Protein AF-A0A8H7EV08-F1 (afdb_monomer)

Structure (mmCIF, N/CA/C/O backbone):
data_AF-A0A8H7EV08-F1
#
_entry.id   AF-A0A8H7EV08-F1
#
loop_
_atom_site.group_PDB
_atom_site.id
_atom_site.type_symbol
_atom_site.label_atom_id
_atom_site.label_alt_id
_atom_site.label_comp_id
_atom_site.label_asym_id
_atom_site.label_entity_id
_atom_site.label_seq_id
_atom_site.pdbx_PDB_ins_code
_atom_site.Cartn_x
_atom_site.Cartn_y
_atom_site.Cartn_z
_atom_site.occupancy
_atom_site.B_iso_or_equiv
_atom_site.auth_seq_id
_atom_site.auth_comp_id
_atom_site.auth_asym_id
_atom_site.auth_atom_id
_atom_site.pdbx_PDB_model_num
ATOM 1 N N . MET A 1 1 ? 2.914 -19.529 -6.434 1.00 30.62 1 MET A N 1
ATOM 2 C CA . MET A 1 1 ? 3.495 -18.719 -5.344 1.00 30.62 1 MET A CA 1
ATOM 3 C C . MET A 1 1 ? 4.813 -18.185 -5.871 1.00 30.62 1 MET A C 1
ATOM 5 O O . MET A 1 1 ? 5.721 -18.977 -6.073 1.00 30.62 1 MET A O 1
ATOM 9 N N . THR A 1 2 ? 4.881 -16.907 -6.235 1.00 41.25 2 THR A N 1
ATOM 10 C CA . THR A 1 2 ? 6.050 -16.341 -6.927 1.00 41.25 2 THR A CA 1
ATOM 11 C C . THR A 1 2 ? 6.668 -15.290 -6.019 1.00 41.25 2 THR A C 1
ATOM 13 O O . THR A 1 2 ? 6.000 -14.331 -5.649 1.00 41.25 2 THR A O 1
ATOM 16 N N . ILE A 1 3 ? 7.910 -15.525 -5.599 1.00 38.28 3 ILE A N 1
ATOM 17 C CA . ILE A 1 3 ? 8.653 -14.678 -4.663 1.00 38.28 3 ILE A CA 1
ATOM 18 C C . ILE A 1 3 ? 9.118 -13.410 -5.407 1.00 38.28 3 ILE A C 1
ATOM 20 O O . ILE A 1 3 ? 9.797 -13.496 -6.426 1.00 38.28 3 ILE A O 1
ATOM 24 N N . TRP A 1 4 ? 8.711 -12.235 -4.909 1.00 51.22 4 TRP A N 1
ATOM 25 C CA . TRP A 1 4 ? 8.774 -10.920 -5.577 1.00 51.22 4 TRP A CA 1
ATOM 26 C C . TRP A 1 4 ? 10.093 -10.132 -5.412 1.00 51.22 4 TRP A C 1
ATOM 28 O O . TRP A 1 4 ? 10.120 -8.931 -5.665 1.00 51.22 4 TRP A O 1
ATOM 38 N N . THR A 1 5 ? 11.183 -10.743 -4.948 1.00 54.38 5 THR A N 1
ATOM 39 C CA . THR A 1 5 ? 12.305 -9.982 -4.358 1.00 54.38 5 THR A CA 1
ATOM 40 C C . THR A 1 5 ? 13.491 -9.671 -5.273 1.00 54.38 5 THR A C 1
ATOM 42 O O . THR A 1 5 ? 14.264 -8.782 -4.931 1.00 54.38 5 THR A O 1
ATOM 45 N N . LEU A 1 6 ? 13.677 -10.349 -6.411 1.00 47.75 6 LEU A N 1
ATOM 46 C CA . LEU A 1 6 ? 14.998 -10.341 -7.063 1.00 47.75 6 LEU A CA 1
ATOM 47 C C . LEU A 1 6 ? 15.318 -9.079 -7.893 1.00 47.75 6 LEU A C 1
ATOM 49 O O . LEU A 1 6 ? 16.471 -8.673 -7.940 1.00 47.75 6 LEU A O 1
ATOM 53 N N . ALA A 1 7 ? 14.338 -8.430 -8.529 1.00 47.53 7 ALA A N 1
ATOM 54 C CA . ALA A 1 7 ? 14.636 -7.349 -9.484 1.00 47.53 7 ALA A CA 1
ATOM 55 C C . ALA A 1 7 ? 14.868 -5.970 -8.833 1.00 47.53 7 ALA A C 1
ATOM 57 O O . ALA A 1 7 ? 15.474 -5.093 -9.439 1.00 47.53 7 ALA A O 1
ATOM 58 N N . SER A 1 8 ? 14.400 -5.764 -7.599 1.00 47.25 8 SER A N 1
ATOM 59 C CA . SER A 1 8 ? 14.389 -4.442 -6.951 1.00 47.25 8 SER A CA 1
ATOM 60 C C . SER A 1 8 ? 15.646 -4.136 -6.125 1.00 47.25 8 SER A C 1
ATOM 62 O O . SER A 1 8 ? 15.708 -3.079 -5.496 1.00 47.25 8 SER A O 1
ATOM 64 N N . PHE A 1 9 ? 16.609 -5.063 -6.054 1.00 49.44 9 PHE A N 1
ATOM 65 C CA . PHE A 1 9 ? 17.746 -4.960 -5.132 1.00 49.44 9 PHE A CA 1
ATOM 66 C C . PHE A 1 9 ? 18.983 -4.270 -5.741 1.00 49.44 9 PHE A C 1
ATOM 68 O O . PHE A 1 9 ? 19.754 -3.677 -4.995 1.00 49.44 9 PHE A O 1
ATOM 75 N N . ASP A 1 10 ? 19.135 -4.261 -7.072 1.00 43.50 10 ASP A N 1
ATOM 76 C CA . ASP A 1 10 ? 20.439 -4.019 -7.724 1.00 43.50 10 ASP A CA 1
ATOM 77 C C . ASP A 1 10 ? 20.602 -2.685 -8.486 1.00 43.50 10 ASP A C 1
ATOM 79 O O . ASP A 1 10 ? 21.511 -2.545 -9.301 1.00 43.50 10 ASP A O 1
ATOM 83 N N . ALA A 1 11 ? 19.776 -1.661 -8.236 1.00 47.22 11 ALA A N 1
ATOM 84 C CA . ALA A 1 11 ? 20.002 -0.331 -8.825 1.00 47.22 11 ALA A CA 1
ATOM 85 C C . ALA A 1 11 ? 20.906 0.537 -7.913 1.00 47.22 11 ALA A C 1
ATOM 87 O O . ALA A 1 11 ? 20.440 0.963 -6.853 1.00 47.22 11 ALA A O 1
ATOM 88 N N . PRO A 1 12 ? 22.157 0.879 -8.301 1.00 46.75 12 PRO A N 1
ATOM 89 C CA . PRO A 1 12 ? 23.097 1.632 -7.453 1.00 46.75 12 PRO A CA 1
ATOM 90 C C . PRO A 1 12 ? 22.770 3.131 -7.331 1.00 46.75 12 PRO A C 1
ATOM 92 O O . PRO A 1 12 ? 23.464 3.869 -6.636 1.00 46.75 12 PRO A O 1
ATOM 95 N N . ASN A 1 13 ? 21.721 3.607 -8.008 1.00 46.06 13 ASN A N 1
ATOM 96 C CA . ASN A 1 13 ? 21.495 5.029 -8.245 1.00 46.06 13 ASN A CA 1
ATOM 97 C C . ASN A 1 13 ? 20.251 5.518 -7.493 1.00 46.06 13 ASN A C 1
ATOM 99 O O . ASN A 1 13 ? 19.182 5.595 -8.084 1.00 46.06 13 ASN A O 1
ATOM 103 N N . GLY A 1 14 ? 20.417 5.815 -6.199 1.00 48.69 14 GLY A N 1
ATOM 104 C CA . GLY A 1 14 ? 19.823 6.903 -5.388 1.00 48.69 14 GLY A CA 1
ATOM 105 C C . GLY A 1 14 ? 18.352 7.356 -5.482 1.00 48.69 14 GLY A C 1
ATOM 106 O O . GLY A 1 14 ? 17.952 8.154 -4.643 1.00 48.69 14 GLY A O 1
ATOM 107 N N . ILE A 1 15 ? 17.532 6.897 -6.424 1.00 51.25 15 ILE A N 1
ATOM 108 C CA . ILE A 1 15 ? 16.111 7.238 -6.536 1.00 51.25 15 ILE A CA 1
ATOM 109 C C . ILE A 1 15 ? 15.334 5.966 -6.234 1.00 51.25 15 ILE A C 1
ATOM 111 O O . ILE A 1 15 ? 15.452 4.967 -6.946 1.00 51.25 15 ILE A O 1
ATOM 115 N N . GLU A 1 16 ? 14.559 5.975 -5.151 1.00 58.47 16 GLU A N 1
ATOM 116 C CA . GLU A 1 16 ? 13.685 4.848 -4.854 1.00 58.47 16 GLU A CA 1
ATOM 117 C C . GLU A 1 16 ? 12.653 4.701 -5.968 1.00 58.47 16 GLU A C 1
ATOM 119 O O . GLU A 1 16 ? 11.826 5.578 -6.209 1.00 58.47 16 GLU A O 1
ATOM 124 N N . SER A 1 17 ? 12.730 3.584 -6.688 1.00 69.94 17 SER A N 1
ATOM 125 C CA . SER A 1 17 ? 11.776 3.288 -7.745 1.00 69.94 17 SER A CA 1
ATOM 126 C C . SER A 1 17 ? 10.381 3.070 -7.144 1.00 69.94 17 SER A C 1
ATOM 128 O O . SER A 1 17 ? 10.240 2.647 -5.989 1.00 69.94 17 SER A O 1
ATOM 130 N N . GLN A 1 18 ? 9.331 3.337 -7.928 1.00 73.69 18 GLN A N 1
ATOM 131 C CA . GLN A 1 18 ? 7.937 3.113 -7.513 1.00 73.69 18 GLN A CA 1
ATOM 132 C C . GLN A 1 18 ? 7.736 1.681 -6.995 1.00 73.69 18 GLN A C 1
ATOM 134 O O . GLN A 1 18 ? 7.019 1.447 -6.025 1.00 73.69 18 GLN A O 1
ATOM 139 N N . GLU A 1 19 ? 8.435 0.720 -7.592 1.00 73.38 19 GLU A N 1
ATOM 140 C CA . GLU A 1 19 ? 8.393 -0.687 -7.221 1.00 73.38 19 GLU A CA 1
ATOM 141 C C . GLU A 1 19 ? 8.962 -0.942 -5.824 1.00 73.38 19 GLU A C 1
ATOM 143 O O . GLU A 1 19 ? 8.389 -1.718 -5.054 1.00 73.38 19 GLU A O 1
ATOM 148 N N . LYS A 1 20 ? 10.055 -0.261 -5.460 1.00 75.56 20 LYS A N 1
ATOM 149 C CA . LYS A 1 20 ? 10.675 -0.377 -4.136 1.00 75.56 20 LYS A CA 1
ATOM 150 C C . LYS A 1 20 ? 9.761 0.177 -3.043 1.00 75.56 20 LYS A C 1
ATOM 152 O O . LYS A 1 20 ? 9.583 -0.472 -2.011 1.00 75.56 20 LYS A O 1
ATOM 157 N N . MET A 1 21 ? 9.128 1.323 -3.283 1.00 78.06 21 MET A N 1
ATOM 158 C CA . MET A 1 21 ? 8.171 1.914 -2.340 1.00 78.06 21 MET A CA 1
ATOM 159 C C . MET A 1 21 ? 6.910 1.071 -2.183 1.00 78.06 21 MET A C 1
ATOM 161 O O . MET A 1 21 ? 6.479 0.793 -1.063 1.00 78.06 21 MET A O 1
ATOM 165 N N . ALA A 1 22 ? 6.344 0.592 -3.289 1.00 79.06 22 ALA A N 1
ATOM 166 C CA . ALA A 1 22 ? 5.183 -0.282 -3.230 1.00 79.06 22 ALA A CA 1
ATOM 167 C C . ALA A 1 22 ? 5.511 -1.588 -2.490 1.00 79.06 22 ALA A C 1
ATOM 169 O O . ALA A 1 22 ? 4.736 -2.035 -1.646 1.00 79.06 22 ALA A O 1
ATOM 170 N N . SER A 1 23 ? 6.696 -2.163 -2.732 1.00 81.56 23 SER A N 1
ATOM 171 C CA . SER A 1 23 ? 7.190 -3.323 -1.987 1.00 81.56 23 SER A CA 1
ATOM 172 C C . SER A 1 23 ? 7.287 -3.039 -0.486 1.00 81.56 23 SER A C 1
ATOM 174 O O . SER A 1 23 ? 6.879 -3.881 0.313 1.00 81.56 23 SER A O 1
ATOM 176 N N . ARG A 1 24 ? 7.770 -1.861 -0.069 1.00 83.06 24 ARG A N 1
ATOM 177 C CA . ARG A 1 24 ? 7.796 -1.470 1.354 1.00 83.06 24 ARG A CA 1
ATOM 178 C C . ARG A 1 24 ? 6.403 -1.375 1.960 1.00 83.06 24 ARG A C 1
ATOM 180 O O . ARG A 1 24 ? 6.205 -1.836 3.085 1.00 83.06 24 ARG A O 1
ATOM 187 N N . LEU A 1 25 ? 5.436 -0.828 1.228 1.00 84.81 25 LEU A N 1
ATOM 188 C CA . LEU A 1 25 ? 4.046 -0.776 1.676 1.00 84.81 25 LEU A CA 1
ATOM 189 C C . LEU A 1 25 ? 3.482 -2.191 1.873 1.00 84.81 25 LEU A C 1
ATOM 191 O O . LEU A 1 25 ? 2.946 -2.491 2.940 1.00 84.81 25 LEU A O 1
ATOM 195 N N . PHE A 1 26 ? 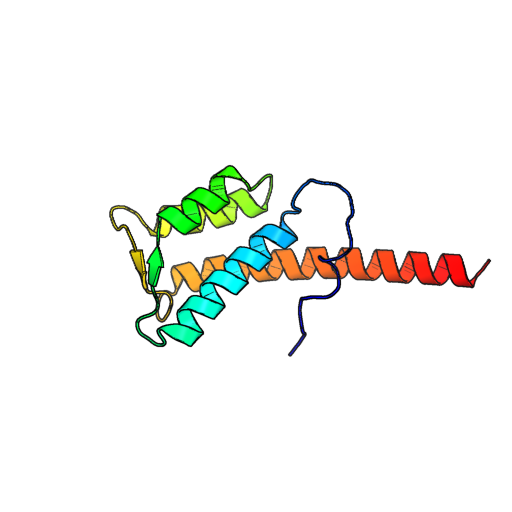3.688 -3.094 0.910 1.00 87.94 26 PHE A N 1
ATOM 196 C CA . PHE A 1 26 ? 3.281 -4.496 1.048 1.00 87.94 26 PHE A CA 1
ATOM 197 C C . PHE A 1 26 ? 3.967 -5.195 2.225 1.00 87.94 26 PHE A C 1
ATOM 199 O O . PHE A 1 26 ? 3.300 -5.882 2.995 1.00 87.94 26 PHE A O 1
ATOM 206 N N . GLN A 1 27 ? 5.273 -4.994 2.414 1.00 86.69 27 GLN A N 1
ATOM 207 C CA . GLN A 1 27 ? 6.013 -5.551 3.551 1.00 86.69 27 GLN A CA 1
ATOM 208 C C . GLN A 1 27 ? 5.505 -5.009 4.891 1.00 86.69 27 GLN A C 1
ATOM 210 O O . GLN A 1 27 ? 5.390 -5.766 5.852 1.00 86.69 27 GLN A O 1
ATOM 215 N N . THR A 1 28 ? 5.173 -3.719 4.956 1.00 87.62 28 THR A N 1
ATOM 216 C CA . THR A 1 28 ? 4.622 -3.082 6.160 1.00 87.62 28 THR A CA 1
ATOM 217 C C . THR A 1 28 ? 3.272 -3.690 6.518 1.00 87.62 28 THR A C 1
ATOM 219 O O . THR A 1 28 ? 3.065 -4.102 7.658 1.00 87.62 28 THR A O 1
ATOM 222 N N . ILE A 1 29 ? 2.381 -3.823 5.535 1.00 87.56 29 ILE A N 1
ATOM 223 C CA . ILE A 1 29 ? 1.065 -4.446 5.709 1.00 87.56 29 ILE A CA 1
ATOM 224 C C . ILE A 1 29 ? 1.211 -5.914 6.120 1.00 87.56 29 ILE A C 1
ATOM 226 O O . ILE A 1 29 ? 0.603 -6.335 7.102 1.00 87.56 29 ILE A O 1
ATOM 230 N N . ALA A 1 30 ? 2.056 -6.681 5.428 1.00 87.81 30 ALA A N 1
ATOM 231 C CA . ALA A 1 30 ? 2.299 -8.085 5.746 1.00 87.81 30 ALA A CA 1
ATOM 232 C C . ALA A 1 30 ? 2.838 -8.255 7.171 1.00 87.81 30 ALA A C 1
ATOM 234 O O . ALA A 1 30 ? 2.352 -9.103 7.915 1.00 87.81 30 ALA A O 1
ATOM 235 N N . ARG A 1 31 ? 3.791 -7.412 7.587 1.00 89.75 31 ARG A N 1
ATOM 236 C CA . ARG A 1 31 ? 4.330 -7.422 8.951 1.00 89.75 31 ARG A CA 1
ATOM 237 C C . ARG A 1 31 ? 3.241 -7.135 9.985 1.00 89.75 31 ARG A C 1
ATOM 239 O O . ARG A 1 31 ? 3.160 -7.852 10.975 1.00 89.75 31 ARG A O 1
ATOM 246 N N . LEU A 1 32 ? 2.393 -6.132 9.752 1.00 89.56 32 LEU A N 1
ATOM 247 C CA . LEU A 1 32 ? 1.282 -5.807 10.654 1.00 89.56 32 LEU A CA 1
ATOM 248 C C . LEU A 1 32 ? 0.298 -6.975 10.781 1.00 89.56 32 LEU A C 1
ATOM 250 O O . LEU A 1 32 ? -0.109 -7.303 11.892 1.00 89.56 32 LEU A O 1
ATOM 254 N N . VAL A 1 33 ? -0.041 -7.631 9.669 1.00 90.75 33 VAL A N 1
ATOM 255 C CA . VAL A 1 33 ? -0.925 -8.807 9.657 1.00 90.75 33 VAL A CA 1
ATOM 256 C C . VAL A 1 33 ? -0.298 -9.996 10.384 1.00 90.75 33 VAL A C 1
ATOM 258 O O . VAL A 1 33 ? -0.982 -10.653 11.159 1.00 90.75 33 VAL A O 1
ATOM 261 N N . ILE A 1 34 ? 0.997 -10.256 10.191 1.00 90.12 34 ILE A N 1
ATOM 262 C CA . ILE A 1 34 ? 1.703 -11.351 10.875 1.00 90.12 34 ILE A CA 1
ATOM 263 C C . ILE A 1 34 ? 1.752 -11.116 12.390 1.00 90.12 34 ILE A C 1
ATOM 265 O O . ILE A 1 34 ? 1.535 -12.050 13.155 1.00 90.12 34 ILE A O 1
ATOM 269 N N . ILE A 1 35 ? 2.029 -9.884 12.829 1.00 91.12 35 ILE A N 1
ATOM 270 C CA . ILE A 1 35 ? 2.188 -9.563 14.256 1.00 91.12 35 ILE A CA 1
ATOM 271 C C . ILE A 1 35 ? 0.834 -9.477 14.973 1.00 91.12 35 ILE A C 1
ATOM 273 O O . ILE A 1 35 ? 0.706 -9.947 16.100 1.00 91.12 35 ILE A O 1
ATOM 277 N N . HIS A 1 36 ? -0.173 -8.864 14.346 1.00 89.94 36 HIS A N 1
ATOM 278 C CA . HIS A 1 36 ? -1.428 -8.502 15.016 1.00 89.94 36 HIS A CA 1
ATOM 279 C C . HIS A 1 36 ? -2.649 -9.306 14.542 1.00 89.94 36 HIS A C 1
ATOM 281 O O . HIS A 1 36 ? -3.739 -9.148 15.098 1.00 89.94 36 HIS A O 1
ATOM 287 N N . GLY A 1 37 ? -2.499 -10.167 13.532 1.00 90.19 37 GLY A N 1
ATOM 288 C CA . GLY A 1 37 ? -3.564 -11.029 13.021 1.00 90.19 37 GLY A CA 1
ATOM 289 C C . GLY A 1 37 ? -4.805 -10.247 12.581 1.00 90.19 37 GLY A C 1
ATOM 290 O O . GLY A 1 37 ? -4.716 -9.257 11.853 1.00 90.19 37 GLY A O 1
ATOM 291 N N . SER A 1 38 ? -5.978 -10.671 13.061 1.00 90.12 38 SER A N 1
ATOM 292 C CA . SER A 1 38 ? -7.274 -10.017 12.810 1.00 90.12 38 SER A CA 1
ATOM 293 C C . SER A 1 38 ? -7.358 -8.578 13.319 1.00 90.12 38 SER A C 1
ATOM 295 O O . SER A 1 38 ? -8.175 -7.810 12.822 1.00 90.12 38 SER A O 1
ATOM 297 N N . ASN A 1 39 ? -6.501 -8.198 14.270 1.00 90.75 39 ASN A N 1
ATOM 298 C CA . ASN A 1 39 ? -6.467 -6.859 14.854 1.00 90.75 39 ASN A CA 1
ATOM 299 C C . ASN A 1 39 ? -5.468 -5.932 14.151 1.00 90.75 39 ASN A C 1
ATOM 301 O O . ASN A 1 39 ? -5.222 -4.827 14.628 1.00 90.75 39 ASN A O 1
ATOM 305 N N . ALA A 1 40 ? -4.864 -6.364 13.041 1.00 92.00 40 ALA A N 1
ATOM 306 C CA . ALA A 1 40 ? -3.908 -5.553 12.307 1.00 92.00 40 ALA A CA 1
ATOM 307 C C . ALA A 1 40 ? -4.562 -4.279 11.758 1.00 92.00 40 ALA A C 1
ATOM 309 O O . ALA A 1 40 ? -5.559 -4.331 11.030 1.00 92.00 40 ALA A O 1
ATOM 310 N N . ARG A 1 41 ? -3.966 -3.130 12.092 1.00 93.44 41 ARG A N 1
ATOM 311 C CA . ARG A 1 41 ? -4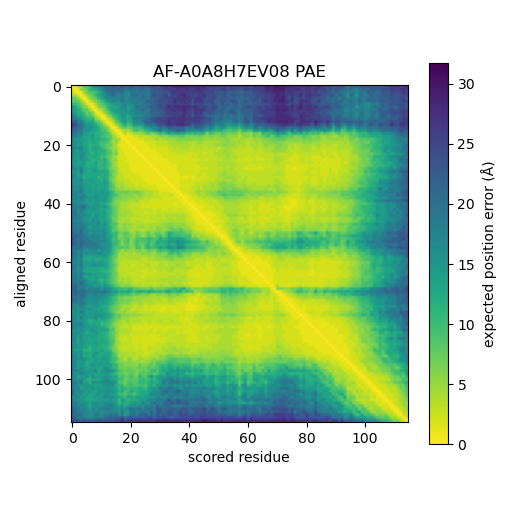.411 -1.810 11.641 1.00 93.44 41 ARG A CA 1
ATOM 312 C C . ARG A 1 41 ? -3.296 -1.095 10.895 1.00 93.44 41 ARG A C 1
ATOM 314 O O . ARG A 1 41 ? -2.138 -1.146 11.302 1.00 93.44 41 ARG A O 1
ATOM 321 N N . LEU A 1 42 ? -3.657 -0.425 9.811 1.00 92.38 42 LEU A N 1
ATOM 322 C CA . LEU A 1 42 ? -2.792 0.491 9.084 1.00 92.38 42 LEU A CA 1
ATOM 323 C C . LEU A 1 42 ? -3.012 1.898 9.634 1.00 92.38 42 LEU A C 1
ATOM 325 O O . LEU A 1 42 ? -4.153 2.317 9.807 1.00 92.38 42 LEU A O 1
ATOM 329 N N . GLU A 1 43 ? -1.933 2.619 9.908 1.00 92.62 43 GLU A N 1
ATOM 330 C CA . GLU A 1 43 ? -1.979 3.985 10.435 1.00 92.62 43 GLU A CA 1
ATOM 331 C C . GLU A 1 43 ? -1.845 5.007 9.309 1.00 92.62 43 GLU A C 1
ATOM 333 O O . GLU A 1 43 ? -1.033 4.830 8.397 1.00 92.62 43 GLU A O 1
ATOM 338 N N . LYS A 1 44 ? -2.599 6.108 9.412 1.00 88.94 44 LYS A N 1
ATOM 339 C CA . LYS A 1 44 ? -2.610 7.183 8.412 1.00 88.94 44 LYS A CA 1
ATOM 340 C C . LYS A 1 44 ? -1.222 7.795 8.224 1.00 88.94 44 LYS A C 1
ATOM 342 O O . LYS A 1 44 ? -0.800 7.996 7.091 1.00 88.94 44 LYS A O 1
ATOM 347 N N . ALA A 1 45 ? -0.490 8.007 9.321 1.00 87.44 45 ALA A N 1
ATOM 348 C CA . ALA A 1 45 ? 0.864 8.563 9.305 1.00 87.44 45 ALA A CA 1
ATOM 349 C C . ALA A 1 45 ? 1.815 7.753 8.406 1.00 87.44 45 ALA A C 1
ATOM 351 O O . ALA A 1 45 ? 2.443 8.314 7.517 1.00 87.44 45 ALA A O 1
ATOM 352 N N . LYS A 1 46 ? 1.806 6.417 8.522 1.00 83.81 46 LYS A N 1
ATOM 353 C CA . LYS A 1 46 ? 2.653 5.536 7.696 1.00 83.81 46 LYS A CA 1
ATOM 354 C C . LYS A 1 46 ? 2.333 5.616 6.203 1.00 83.81 46 LYS A C 1
ATOM 356 O O . LYS A 1 46 ? 3.195 5.349 5.373 1.00 83.81 46 LYS A O 1
ATOM 361 N N . VAL A 1 47 ? 1.090 5.943 5.850 1.00 84.50 47 VAL A N 1
ATOM 362 C CA . VAL A 1 47 ? 0.668 6.140 4.454 1.00 84.50 47 VAL A CA 1
ATOM 363 C C . VAL A 1 47 ? 1.029 7.541 3.960 1.00 84.50 47 VAL A C 1
ATOM 365 O O . VAL A 1 47 ? 1.368 7.697 2.791 1.00 84.50 47 VAL A O 1
ATOM 368 N N . ILE A 1 48 ? 0.989 8.546 4.838 1.00 82.56 48 ILE A N 1
ATOM 369 C CA . ILE A 1 48 ? 1.425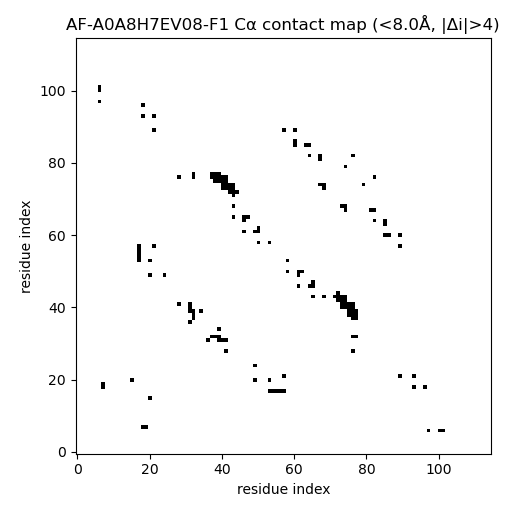 9.915 4.540 1.00 82.56 48 ILE A CA 1
ATOM 370 C C . ILE A 1 48 ? 2.926 9.955 4.256 1.00 82.56 48 ILE A C 1
ATOM 372 O O . ILE A 1 48 ? 3.323 10.559 3.264 1.00 82.56 48 ILE A O 1
ATOM 376 N N . ASP A 1 49 ? 3.743 9.263 5.047 1.00 81.62 49 ASP A N 1
ATOM 377 C CA . ASP A 1 49 ? 5.189 9.189 4.806 1.00 81.62 49 ASP A CA 1
ATOM 378 C C . ASP A 1 49 ? 5.475 8.635 3.398 1.00 81.62 49 ASP A C 1
ATOM 380 O O . ASP A 1 49 ? 6.245 9.203 2.630 1.00 81.62 49 ASP A O 1
ATOM 384 N N . LEU A 1 50 ? 4.731 7.601 2.989 1.00 74.88 50 LEU A N 1
ATOM 385 C CA . LEU A 1 50 ? 4.811 7.039 1.638 1.00 74.88 50 LEU A CA 1
ATOM 386 C C . LEU A 1 50 ? 4.288 7.978 0.537 1.00 74.88 50 LEU A C 1
ATOM 388 O O . LEU A 1 50 ? 4.655 7.796 -0.620 1.00 74.88 50 LEU A O 1
ATOM 392 N N . LEU A 1 51 ? 3.423 8.952 0.844 1.00 72.75 51 LEU A N 1
ATOM 393 C CA . LEU A 1 51 ? 2.960 9.943 -0.137 1.00 72.75 51 LEU A CA 1
ATOM 394 C C . LEU A 1 51 ? 4.044 10.960 -0.485 1.00 72.75 51 LEU A C 1
ATOM 396 O O . LEU A 1 51 ? 4.118 11.364 -1.645 1.00 72.75 51 LEU A O 1
ATOM 400 N N . TYR A 1 52 ? 4.846 11.381 0.495 1.00 70.44 52 TYR A N 1
ATOM 401 C CA . TYR A 1 52 ? 5.910 12.362 0.277 1.00 70.44 52 TYR A CA 1
ATOM 402 C C . TYR A 1 52 ? 7.002 11.827 -0.646 1.00 70.44 52 TYR A C 1
ATOM 404 O O . TYR A 1 52 ? 7.512 12.567 -1.487 1.00 70.44 52 TYR A O 1
ATOM 412 N N . ASP A 1 53 ? 7.284 10.532 -0.548 1.00 69.50 53 ASP A N 1
ATOM 413 C CA . ASP A 1 53 ? 8.388 9.909 -1.271 1.00 69.50 53 ASP A CA 1
ATOM 414 C C . ASP A 1 53 ? 7.990 9.352 -2.646 1.00 69.50 53 ASP A C 1
ATOM 416 O O . ASP A 1 53 ? 8.860 8.955 -3.417 1.00 69.50 53 ASP A O 1
ATOM 420 N N . CYS A 1 54 ? 6.693 9.320 -2.987 1.00 67.62 54 CYS A N 1
ATOM 421 C CA . CYS A 1 54 ? 6.181 8.551 -4.122 1.00 67.62 54 CYS A CA 1
ATOM 422 C C . CYS A 1 54 ? 5.936 9.377 -5.404 1.00 67.62 54 CYS A C 1
ATOM 424 O O . CYS A 1 54 ? 4.849 9.937 -5.584 1.00 67.62 54 CYS A O 1
ATOM 426 N N . PRO A 1 55 ? 6.861 9.371 -6.386 1.00 68.56 55 PRO A N 1
ATOM 427 C CA . PRO A 1 55 ? 6.615 9.937 -7.706 1.00 68.56 55 PRO A CA 1
ATOM 428 C C . PRO A 1 55 ? 5.706 9.057 -8.580 1.00 68.56 55 PRO A C 1
ATOM 430 O O . PRO A 1 55 ? 5.713 7.830 -8.501 1.00 68.56 55 PRO A O 1
ATOM 433 N N . GLY A 1 56 ? 4.984 9.697 -9.506 1.00 73.19 56 GLY A N 1
ATOM 434 C CA . GLY A 1 56 ? 4.365 9.070 -10.681 1.00 73.19 56 GLY A CA 1
ATOM 435 C C . GLY A 1 56 ? 3.123 8.204 -10.429 1.00 73.19 56 GLY A C 1
ATOM 436 O O . GLY A 1 56 ? 2.246 8.567 -9.649 1.00 73.19 56 GLY A O 1
ATOM 437 N N . SER A 1 57 ? 2.989 7.096 -11.169 1.00 72.62 57 SER A N 1
ATOM 438 C CA . SER A 1 57 ? 1.727 6.341 -11.308 1.00 72.62 57 SER A CA 1
ATOM 439 C C . SER A 1 57 ? 1.258 5.656 -10.015 1.00 72.62 57 SER A C 1
ATOM 441 O O . SER A 1 57 ? 0.056 5.499 -9.771 1.00 72.62 57 SER A O 1
ATOM 443 N N . LEU A 1 58 ? 2.206 5.321 -9.136 1.00 77.75 58 LEU A N 1
ATOM 444 C CA . LEU A 1 58 ? 1.930 4.741 -7.827 1.00 77.75 58 LEU A CA 1
ATOM 445 C C . LEU A 1 58 ? 1.266 5.757 -6.880 1.00 77.75 58 LEU A C 1
ATOM 447 O O . LEU A 1 58 ? 0.417 5.378 -6.071 1.00 77.75 58 LEU A O 1
ATOM 451 N N . MET A 1 59 ? 1.544 7.056 -7.051 1.00 82.94 59 MET A N 1
ATOM 452 C CA . MET A 1 59 ? 0.995 8.126 -6.210 1.00 82.94 59 MET A CA 1
ATOM 453 C C . MET A 1 59 ? -0.537 8.122 -6.208 1.00 82.94 59 MET A C 1
ATOM 455 O O . MET A 1 59 ? -1.157 8.409 -5.187 1.00 82.94 59 MET A O 1
ATOM 459 N N . GLN A 1 60 ? -1.177 7.776 -7.328 1.00 86.19 60 GLN A N 1
ATOM 460 C CA . GLN A 1 60 ? -2.638 7.708 -7.398 1.00 86.19 60 GLN A CA 1
ATOM 461 C C . GLN A 1 60 ? -3.209 6.617 -6.480 1.00 86.19 60 GLN A C 1
ATOM 463 O O . GLN A 1 60 ? -4.236 6.840 -5.842 1.00 86.19 60 GLN A O 1
ATOM 468 N N . HIS A 1 61 ? -2.532 5.473 -6.371 1.00 87.00 61 HIS A N 1
ATOM 469 C CA . HIS A 1 61 ? -2.953 4.367 -5.510 1.00 87.00 61 HIS A CA 1
ATOM 470 C C . HIS A 1 61 ? -2.711 4.703 -4.040 1.00 87.00 61 HIS A C 1
ATOM 472 O O . HIS A 1 61 ? -3.600 4.512 -3.216 1.00 87.00 61 HIS A O 1
ATOM 478 N N . VAL A 1 62 ? -1.566 5.308 -3.711 1.00 85.81 62 VAL A N 1
ATOM 479 C CA . VAL A 1 62 ? -1.298 5.773 -2.340 1.00 85.81 62 VAL A CA 1
ATOM 480 C C . VAL A 1 62 ? -2.295 6.867 -1.929 1.00 85.81 62 VAL A C 1
ATOM 482 O O . VAL A 1 62 ? -2.825 6.827 -0.823 1.00 85.81 62 VAL A O 1
ATOM 485 N N . LYS A 1 63 ? -2.660 7.787 -2.835 1.00 87.75 63 LYS A N 1
ATOM 486 C CA . LYS A 1 63 ? -3.725 8.781 -2.599 1.00 87.75 63 LYS A CA 1
ATOM 487 C C . LYS A 1 63 ? -5.087 8.133 -2.371 1.00 87.75 63 LYS A C 1
ATOM 489 O O . LYS A 1 63 ? -5.849 8.628 -1.548 1.00 87.75 63 LYS A O 1
ATOM 494 N N . GLN A 1 64 ? -5.409 7.054 -3.085 1.00 89.81 64 GLN A N 1
ATOM 495 C CA . GLN A 1 64 ? -6.635 6.292 -2.837 1.00 89.81 64 GLN A CA 1
ATOM 496 C C . GLN A 1 64 ? -6.614 5.671 -1.442 1.00 89.81 64 GLN A C 1
ATOM 498 O O . GLN A 1 64 ? -7.567 5.879 -0.706 1.00 89.81 64 GLN A O 1
ATOM 503 N N . ILE A 1 65 ? -5.517 5.015 -1.045 1.00 89.69 65 ILE A N 1
ATOM 504 C CA . ILE A 1 65 ? -5.363 4.463 0.310 1.00 89.69 65 ILE A CA 1
ATOM 505 C C . ILE A 1 65 ? -5.495 5.570 1.360 1.00 89.69 65 ILE A C 1
ATOM 507 O O . ILE A 1 65 ? -6.214 5.386 2.331 1.00 89.69 65 ILE A O 1
ATOM 511 N N . HIS A 1 66 ? -4.868 6.730 1.153 1.00 89.75 66 HIS A N 1
ATOM 512 C CA . HIS A 1 66 ? -4.988 7.874 2.058 1.00 89.75 66 HIS A CA 1
ATOM 513 C C . HIS A 1 66 ? -6.432 8.379 2.180 1.00 89.75 66 HIS A C 1
ATOM 515 O O . HIS A 1 66 ? -6.861 8.733 3.273 1.00 89.75 66 HIS A O 1
ATOM 521 N N . LYS A 1 67 ? -7.195 8.401 1.080 1.00 90.31 67 LYS A N 1
ATOM 522 C CA . LYS A 1 67 ? -8.615 8.774 1.112 1.00 90.31 67 LYS A CA 1
ATOM 523 C C . LYS A 1 67 ? -9.455 7.801 1.933 1.00 90.31 67 LYS A C 1
ATOM 525 O O . LYS A 1 67 ? -10.352 8.265 2.608 1.00 90.31 67 LYS A O 1
ATOM 530 N N . LEU A 1 68 ? -9.123 6.507 1.956 1.00 91.25 68 LEU A N 1
ATOM 531 C CA . LEU A 1 68 ? -9.846 5.530 2.785 1.00 91.25 68 LEU A CA 1
ATOM 532 C C . LEU A 1 68 ? -9.801 5.866 4.281 1.00 91.25 68 LEU A C 1
ATOM 534 O O . LEU A 1 68 ? -10.605 5.343 5.042 1.00 91.25 68 LEU A O 1
ATOM 538 N N . PHE A 1 69 ? -8.834 6.678 4.718 1.00 89.94 69 PHE A N 1
ATOM 539 C CA . PHE A 1 69 ? -8.739 7.083 6.113 1.00 89.94 69 PHE A CA 1
ATOM 540 C C . PHE A 1 69 ? -9.772 8.132 6.509 1.00 89.94 69 PHE A C 1
ATOM 542 O O . PHE A 1 69 ? -9.973 8.262 7.703 1.00 89.94 69 PHE A O 1
ATOM 549 N N . ASP A 1 70 ? -10.394 8.880 5.589 1.00 83.94 70 ASP A N 1
ATOM 550 C CA . ASP A 1 70 ? -11.327 9.974 5.920 1.00 83.94 70 ASP A CA 1
ATOM 551 C C . ASP A 1 70 ? -10.896 10.745 7.204 1.00 83.94 70 ASP A C 1
ATOM 553 O O . ASP A 1 70 ? -9.753 11.233 7.285 1.00 83.94 70 ASP A O 1
ATOM 557 N N . ASP A 1 71 ? -11.767 10.763 8.225 1.00 83.38 71 ASP A N 1
ATOM 558 C CA . ASP A 1 71 ? -11.569 11.350 9.562 1.00 83.38 71 ASP A CA 1
ATOM 559 C C . ASP A 1 71 ? -10.978 10.376 10.605 1.00 83.38 71 ASP A C 1
ATOM 561 O O . ASP A 1 71 ? -10.775 10.734 11.767 1.00 83.38 71 ASP A O 1
ATOM 565 N N . VAL A 1 72 ? -10.676 9.132 10.223 1.00 88.62 72 VAL A N 1
ATOM 566 C CA . VAL A 1 72 ? -10.063 8.122 11.095 1.00 88.62 72 VAL A CA 1
ATOM 567 C C . VAL A 1 72 ? -8.546 8.029 10.914 1.00 88.62 72 VAL A C 1
ATOM 569 O O . VAL A 1 72 ? -7.991 8.038 9.821 1.00 88.62 72 VAL A O 1
ATOM 572 N N . ASN A 1 73 ? -7.833 7.870 12.030 1.00 91.25 73 ASN A N 1
ATOM 573 C CA . ASN A 1 73 ? -6.367 7.775 12.030 1.00 91.25 73 ASN A CA 1
ATOM 574 C C . ASN A 1 73 ? -5.839 6.359 11.746 1.00 91.25 73 ASN A C 1
ATOM 576 O O . ASN A 1 73 ? -4.638 6.178 11.528 1.00 91.25 73 ASN A O 1
ATOM 580 N N . SER A 1 74 ? -6.711 5.345 11.760 1.00 92.00 74 SER A N 1
ATOM 581 C CA . SER A 1 74 ? -6.327 3.960 11.490 1.00 92.00 74 SER A CA 1
ATOM 582 C C . SER A 1 74 ? -7.436 3.155 10.818 1.00 92.00 74 SER A C 1
ATOM 584 O O . SER A 1 74 ? -8.610 3.285 11.169 1.00 92.00 74 SER A O 1
ATOM 586 N N . LEU A 1 75 ? -7.042 2.257 9.917 1.00 93.12 75 LEU A N 1
ATOM 587 C CA . LEU A 1 75 ? -7.931 1.339 9.209 1.00 93.12 75 LEU A CA 1
ATOM 588 C C . LEU A 1 75 ? -7.612 -0.099 9.579 1.00 93.12 75 LEU A C 1
ATOM 590 O O . LEU A 1 75 ? -6.445 -0.482 9.611 1.00 93.12 75 LEU A O 1
ATOM 594 N N . SER A 1 76 ? -8.636 -0.918 9.801 1.00 93.00 76 SER A N 1
ATOM 595 C CA . SER A 1 76 ? -8.444 -2.368 9.864 1.00 93.00 76 SER A CA 1
ATOM 596 C C . SER A 1 76 ? -7.936 -2.873 8.515 1.00 93.00 76 SER A C 1
ATOM 598 O O . SER A 1 76 ? -8.448 -2.473 7.469 1.00 93.00 76 SER A O 1
ATOM 600 N N . ILE A 1 77 ? -6.923 -3.737 8.542 1.00 91.44 77 ILE A N 1
ATOM 601 C CA . ILE A 1 77 ? -6.350 -4.323 7.326 1.00 91.44 77 ILE A CA 1
ATOM 602 C C . ILE A 1 77 ? -7.217 -5.496 6.857 1.00 91.44 77 ILE A C 1
ATOM 604 O O . ILE A 1 77 ? -7.592 -5.570 5.688 1.00 91.44 77 ILE A O 1
ATOM 608 N N . ILE A 1 78 ? -7.568 -6.404 7.770 1.00 89.75 78 ILE A N 1
ATOM 609 C CA . ILE A 1 78 ? -8.406 -7.569 7.466 1.00 89.75 78 ILE A CA 1
ATOM 610 C C . ILE A 1 78 ? -9.881 -7.156 7.438 1.00 89.75 78 ILE A C 1
ATOM 612 O O . ILE A 1 78 ? -10.340 -6.400 8.291 1.00 89.75 78 ILE A O 1
ATOM 616 N N . GLY A 1 79 ? -10.619 -7.650 6.441 1.00 87.81 79 GLY A N 1
ATOM 617 C CA . GLY A 1 79 ? -12.035 -7.326 6.236 1.00 87.81 79 GLY A CA 1
ATOM 618 C C . GLY A 1 79 ? -12.285 -5.996 5.516 1.00 87.81 79 GLY A C 1
ATOM 619 O O . GLY A 1 79 ? -13.430 -5.685 5.205 1.00 87.81 79 GLY A O 1
ATOM 620 N N . ASN A 1 80 ? -11.237 -5.231 5.195 1.00 91.62 80 ASN A N 1
ATOM 621 C CA . ASN A 1 80 ? -11.362 -3.984 4.448 1.00 91.62 80 ASN A CA 1
ATOM 622 C C . ASN A 1 80 ? -11.289 -4.240 2.932 1.00 91.62 80 ASN A C 1
ATOM 624 O O . ASN A 1 80 ? -10.210 -4.325 2.339 1.00 91.62 80 ASN A O 1
ATOM 628 N N . ALA A 1 81 ? -12.461 -4.391 2.308 1.00 92.25 81 ALA A N 1
ATOM 629 C CA . ALA A 1 81 ? -12.587 -4.695 0.883 1.00 92.25 81 ALA A CA 1
ATOM 630 C C . ALA A 1 81 ? -12.029 -3.583 -0.022 1.00 92.25 81 ALA A C 1
ATOM 632 O O . ALA A 1 81 ? -11.442 -3.874 -1.067 1.00 92.25 81 ALA A O 1
ATOM 633 N N . GLU A 1 82 ? -12.168 -2.321 0.384 1.00 92.06 82 GLU A N 1
ATOM 634 C CA . GLU A 1 82 ? -11.678 -1.174 -0.382 1.00 92.06 82 GLU A CA 1
ATOM 635 C C . GLU A 1 82 ? -10.151 -1.118 -0.375 1.00 92.06 82 GLU A C 1
ATOM 637 O O . GLU A 1 82 ? -9.531 -1.030 -1.438 1.00 92.06 82 GLU A O 1
ATOM 642 N N . LEU A 1 83 ? -9.537 -1.286 0.802 1.00 91.69 83 LEU A N 1
ATOM 643 C CA . LEU A 1 83 ? -8.086 -1.398 0.931 1.00 91.69 83 LEU A CA 1
ATOM 644 C C . LEU A 1 83 ? -7.563 -2.569 0.092 1.00 91.69 83 LEU A C 1
ATOM 646 O O . LEU A 1 83 ? -6.621 -2.401 -0.682 1.00 91.69 83 LEU A O 1
ATOM 650 N N . 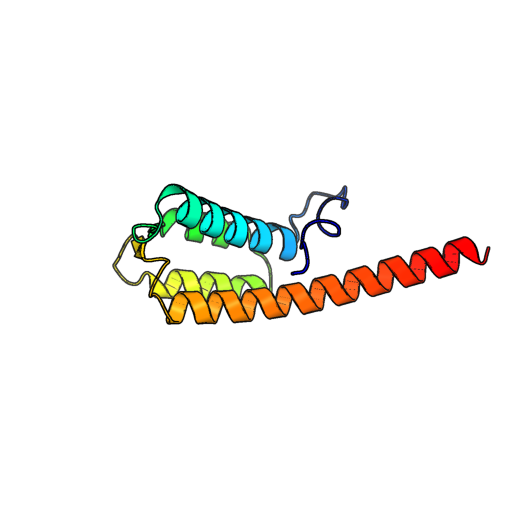ASN A 1 84 ? -8.211 -3.734 0.171 1.00 91.81 84 ASN A N 1
ATOM 651 C CA . ASN A 1 84 ? -7.835 -4.901 -0.624 1.00 91.81 84 ASN A CA 1
ATOM 652 C C . ASN A 1 84 ? -7.927 -4.641 -2.139 1.00 91.81 84 ASN A C 1
ATOM 654 O O . ASN A 1 84 ? -7.043 -5.048 -2.895 1.00 91.81 84 ASN A O 1
ATOM 658 N N . SER A 1 85 ? -8.961 -3.931 -2.594 1.00 93.06 85 SER A N 1
ATOM 659 C CA . SER A 1 85 ? -9.127 -3.553 -4.002 1.00 93.06 85 SER A CA 1
ATOM 660 C C . SER A 1 85 ? -7.980 -2.666 -4.491 1.00 93.06 85 SER A C 1
ATOM 662 O O . SER A 1 85 ? -7.388 -2.937 -5.542 1.00 93.06 85 SER A O 1
ATOM 664 N N . VAL A 1 86 ? -7.606 -1.643 -3.714 1.00 91.00 86 VAL A N 1
ATOM 665 C CA . VAL A 1 86 ? -6.503 -0.741 -4.082 1.00 91.00 86 VAL A CA 1
ATOM 666 C C . VAL A 1 86 ? -5.164 -1.481 -4.085 1.00 91.00 86 VAL A C 1
ATOM 668 O O . VAL A 1 86 ? -4.400 -1.358 -5.045 1.00 91.00 86 VAL A O 1
ATOM 671 N N . LEU A 1 87 ? -4.903 -2.313 -3.071 1.00 89.25 87 LEU A N 1
ATOM 672 C CA . LEU A 1 87 ? -3.692 -3.135 -3.003 1.00 89.25 87 LEU A CA 1
ATOM 673 C C . LEU A 1 87 ? -3.610 -4.129 -4.167 1.00 89.25 87 LEU A C 1
ATOM 675 O O . LEU A 1 87 ? -2.545 -4.297 -4.752 1.00 89.25 87 LEU A O 1
ATOM 679 N N . THR A 1 88 ? -4.726 -4.736 -4.571 1.00 89.50 88 THR A N 1
ATOM 680 C CA . THR A 1 88 ? -4.760 -5.670 -5.707 1.00 89.50 88 THR A CA 1
ATOM 681 C C . THR A 1 88 ? -4.395 -4.973 -7.021 1.00 89.50 88 THR A C 1
ATOM 683 O O . THR A 1 88 ? -3.579 -5.482 -7.792 1.00 89.50 88 THR A O 1
ATOM 686 N N . LYS A 1 89 ? -4.938 -3.774 -7.271 1.00 87.69 89 LYS A N 1
ATOM 687 C CA . LYS A 1 89 ? -4.598 -2.968 -8.460 1.00 87.69 89 LYS A CA 1
ATOM 688 C C . LYS A 1 89 ? -3.129 -2.558 -8.460 1.00 87.69 89 LYS A C 1
ATOM 690 O O . LYS A 1 89 ? -2.450 -2.678 -9.478 1.00 87.69 89 LYS A O 1
ATOM 695 N N . MET A 1 90 ? -2.626 -2.143 -7.302 1.00 84.75 90 MET A N 1
ATOM 696 C CA . MET A 1 90 ? -1.222 -1.792 -7.126 1.00 84.75 90 MET A CA 1
ATOM 697 C C . MET A 1 90 ? -0.305 -3.000 -7.381 1.00 84.75 90 MET A C 1
ATOM 699 O O . MET A 1 90 ? 0.685 -2.875 -8.096 1.00 84.75 90 MET A O 1
ATOM 703 N N . ALA A 1 91 ? -0.665 -4.191 -6.889 1.00 84.88 91 ALA A N 1
ATOM 704 C CA . ALA A 1 91 ? 0.070 -5.427 -7.158 1.00 84.88 91 ALA A CA 1
ATOM 705 C C . ALA A 1 91 ? 0.096 -5.782 -8.655 1.00 84.88 91 ALA A C 1
ATOM 707 O O . ALA A 1 91 ? 1.129 -6.215 -9.166 1.00 84.88 91 ALA A O 1
ATOM 708 N N . ALA A 1 92 ? -1.006 -5.564 -9.380 1.00 83.88 92 ALA A N 1
ATOM 709 C CA . ALA A 1 92 ? -1.065 -5.802 -10.822 1.00 83.88 92 ALA A CA 1
ATOM 710 C C . ALA A 1 92 ? -0.128 -4.868 -11.611 1.00 83.88 92 ALA A C 1
ATOM 712 O O . ALA A 1 92 ? 0.538 -5.309 -12.552 1.00 83.88 92 ALA A O 1
ATOM 713 N N . LEU A 1 93 ? -0.027 -3.596 -11.208 1.00 77.19 93 LEU A N 1
ATOM 714 C CA . LEU A 1 93 ? 0.916 -2.646 -11.807 1.00 77.19 93 LEU A CA 1
ATOM 715 C C . LEU A 1 93 ? 2.367 -3.075 -11.585 1.00 77.19 93 LEU A C 1
ATOM 717 O O . LEU A 1 93 ? 3.147 -3.107 -12.537 1.00 77.19 93 LEU A O 1
ATOM 721 N N . LEU A 1 94 ? 2.703 -3.490 -10.361 1.00 75.81 94 LEU A N 1
ATOM 722 C CA . LEU A 1 94 ? 4.033 -4.014 -10.050 1.00 75.81 94 LEU A CA 1
ATOM 723 C C . LEU A 1 94 ? 4.358 -5.272 -10.846 1.00 75.81 94 LEU A C 1
ATOM 725 O O . LEU A 1 94 ? 5.456 -5.389 -11.379 1.00 75.81 94 LEU A O 1
ATOM 729 N N . ALA A 1 95 ? 3.412 -6.204 -10.969 1.00 76.44 95 ALA A N 1
ATOM 730 C CA . ALA A 1 95 ? 3.620 -7.426 -11.737 1.00 76.44 95 ALA A CA 1
ATOM 731 C C . ALA A 1 95 ? 3.949 -7.124 -13.209 1.00 76.44 95 ALA A C 1
ATOM 733 O O . ALA A 1 95 ? 4.836 -7.752 -13.788 1.00 76.44 95 ALA A O 1
ATOM 734 N N . ASN A 1 96 ? 3.281 -6.132 -13.804 1.00 72.62 96 ASN A N 1
ATOM 735 C CA . ASN A 1 96 ? 3.556 -5.698 -15.172 1.00 72.62 96 ASN A CA 1
ATOM 736 C C . ASN A 1 96 ? 4.924 -5.012 -15.310 1.00 72.62 96 ASN A C 1
ATOM 738 O O . ASN A 1 96 ? 5.658 -5.322 -16.254 1.00 72.62 96 ASN A O 1
ATOM 742 N N . ALA A 1 97 ? 5.283 -4.126 -14.376 1.00 67.06 97 ALA A N 1
ATOM 743 C CA . ALA A 1 97 ? 6.585 -3.456 -14.362 1.00 67.06 97 ALA A CA 1
ATOM 744 C C . ALA A 1 97 ? 7.732 -4.470 -14.206 1.00 67.06 97 ALA A C 1
ATOM 746 O O . ALA A 1 97 ? 8.646 -4.517 -15.028 1.00 67.06 97 ALA A O 1
ATOM 747 N N . LEU A 1 98 ? 7.619 -5.378 -13.232 1.00 65.50 98 LEU A N 1
ATOM 748 C CA . LEU A 1 98 ? 8.615 -6.416 -12.957 1.00 65.50 98 LEU A CA 1
ATOM 749 C C . LEU A 1 98 ? 8.751 -7.419 -14.105 1.00 65.50 98 LEU A C 1
ATOM 751 O O . LEU A 1 98 ? 9.860 -7.824 -14.440 1.00 65.50 98 LEU A O 1
ATOM 755 N N . ARG A 1 99 ? 7.645 -7.811 -14.752 1.00 70.75 99 ARG A N 1
ATOM 756 C CA . ARG A 1 99 ? 7.703 -8.652 -15.958 1.00 70.75 99 ARG A CA 1
ATOM 757 C C . ARG A 1 99 ? 8.504 -7.968 -17.065 1.00 70.75 99 ARG A C 1
ATOM 759 O O . ARG A 1 99 ? 9.293 -8.629 -17.730 1.00 70.75 99 ARG A O 1
ATOM 766 N N . THR A 1 100 ? 8.300 -6.668 -17.249 1.00 65.38 100 THR A N 1
ATOM 767 C CA . THR A 1 100 ? 8.987 -5.883 -18.282 1.00 65.38 100 THR A CA 1
ATOM 768 C C . THR A 1 100 ? 10.485 -5.79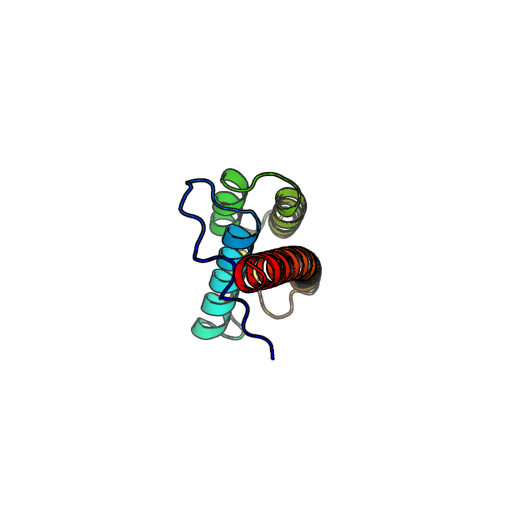3 -17.997 1.00 65.38 100 THR A C 1
ATOM 770 O O . THR A 1 100 ? 11.288 -6.059 -18.888 1.00 65.38 100 THR A O 1
ATOM 773 N N . GLU A 1 101 ? 10.875 -5.513 -16.751 1.00 65.25 101 GLU A N 1
ATOM 774 C CA . GLU A 1 101 ? 12.289 -5.489 -16.358 1.00 65.25 101 GLU A CA 1
ATOM 775 C C . GLU A 1 101 ? 12.952 -6.870 -16.455 1.00 65.25 101 GLU A C 1
ATOM 777 O O . GLU A 1 101 ? 14.045 -6.994 -17.006 1.00 65.25 101 GLU A O 1
ATOM 782 N N . ASN A 1 102 ? 12.267 -7.943 -16.053 1.00 61.72 102 ASN A N 1
ATOM 783 C CA . ASN A 1 102 ? 12.798 -9.302 -16.196 1.00 61.72 102 ASN A CA 1
ATOM 784 C C . ASN A 1 102 ? 13.012 -9.703 -17.667 1.00 61.72 102 ASN A C 1
ATOM 786 O O . ASN A 1 102 ? 13.982 -10.396 -17.979 1.00 61.72 102 ASN A O 1
ATOM 790 N N . VAL A 1 103 ? 12.139 -9.266 -18.584 1.00 71.31 103 VAL A N 1
ATOM 791 C CA . VAL A 1 103 ? 12.329 -9.488 -20.029 1.00 71.31 103 VAL A CA 1
ATOM 792 C C . VAL A 1 103 ? 13.565 -8.742 -20.534 1.00 71.31 103 VAL A C 1
ATOM 794 O O . VAL A 1 103 ? 14.390 -9.358 -21.206 1.00 71.31 103 VAL A O 1
ATOM 797 N N . LYS A 1 104 ? 13.756 -7.473 -20.148 1.00 67.44 104 LYS A N 1
ATOM 798 C CA . LYS A 1 104 ? 14.943 -6.688 -20.531 1.00 67.44 104 LYS A CA 1
ATOM 799 C C . LYS A 1 104 ? 16.242 -7.308 -20.024 1.00 67.44 104 LYS A C 1
ATOM 801 O O . LYS A 1 104 ? 17.211 -7.403 -20.773 1.00 67.44 104 LYS A O 1
ATOM 806 N N . VAL A 1 105 ? 16.274 -7.755 -18.767 1.00 68.75 105 VAL A N 1
ATOM 807 C CA . VAL A 1 105 ? 17.450 -8.429 -18.191 1.00 68.75 105 VAL A CA 1
ATOM 808 C C . VAL A 1 105 ? 17.748 -9.724 -18.948 1.00 68.75 105 VAL A C 1
ATOM 810 O O . VAL A 1 105 ? 18.900 -9.975 -19.301 1.00 68.75 105 VAL A O 1
ATOM 813 N N . ARG A 1 106 ? 16.716 -10.515 -19.270 1.00 63.88 106 ARG A N 1
ATOM 814 C CA . ARG A 1 106 ? 16.865 -11.734 -20.076 1.00 63.88 106 ARG A CA 1
ATOM 815 C C . ARG A 1 106 ? 17.433 -11.435 -21.465 1.00 63.88 106 ARG A C 1
ATOM 817 O O . ARG A 1 106 ? 18.339 -12.131 -21.908 1.00 63.88 106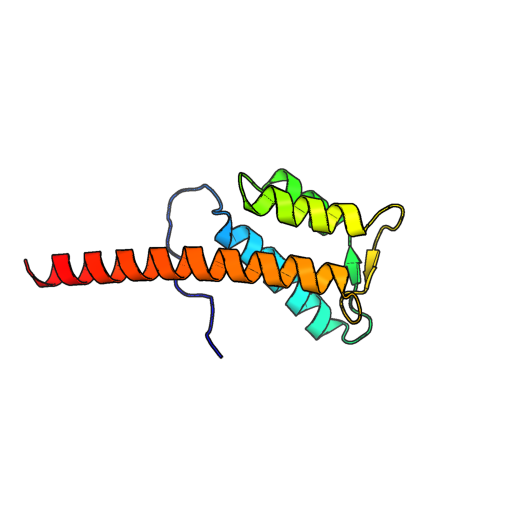 ARG A O 1
ATOM 824 N N . GLU A 1 107 ? 16.922 -10.417 -22.150 1.00 71.31 107 GLU A N 1
ATOM 825 C CA . GLU A 1 107 ? 17.411 -10.008 -23.474 1.00 71.31 107 GLU A CA 1
ATOM 826 C C . GLU A 1 107 ? 18.856 -9.506 -23.424 1.00 71.31 107 GLU A C 1
ATOM 828 O O . GLU A 1 107 ? 19.667 -9.882 -24.271 1.00 71.31 107 GLU A O 1
ATOM 833 N N . LYS A 1 108 ? 19.205 -8.729 -22.394 1.00 69.81 108 LYS A N 1
ATOM 834 C CA . LYS A 1 108 ? 20.572 -8.254 -22.169 1.00 69.81 108 LYS A CA 1
ATOM 835 C C . LYS A 1 108 ? 21.541 -9.417 -21.948 1.00 69.81 108 LYS A C 1
ATOM 837 O O . LYS A 1 108 ? 22.586 -9.449 -22.585 1.00 69.81 108 LYS A O 1
ATOM 842 N N . LEU A 1 109 ? 21.168 -10.405 -21.132 1.00 67.06 109 LEU A N 1
ATOM 843 C CA . LEU A 1 109 ? 21.962 -11.622 -20.918 1.00 67.06 109 LEU A CA 1
ATOM 844 C C . LEU A 1 109 ? 22.137 -12.438 -22.208 1.00 67.06 109 LEU A C 1
ATOM 846 O O . LEU A 1 109 ? 23.240 -12.892 -22.496 1.00 67.06 109 LEU A O 1
ATOM 850 N N . ILE A 1 110 ? 21.078 -12.590 -23.011 1.00 70.25 110 ILE A N 1
ATOM 851 C CA . ILE A 1 110 ? 21.154 -13.279 -24.310 1.00 70.25 110 ILE A CA 1
ATOM 852 C C . ILE A 1 110 ? 22.101 -12.549 -25.272 1.00 70.25 110 ILE A C 1
ATOM 854 O O . ILE A 1 110 ? 22.854 -13.203 -25.987 1.00 70.25 110 ILE A O 1
ATOM 858 N N . MET A 1 111 ? 22.081 -11.214 -25.292 1.00 66.88 111 MET A N 1
ATOM 859 C CA . MET A 1 111 ? 22.996 -10.406 -26.105 1.00 6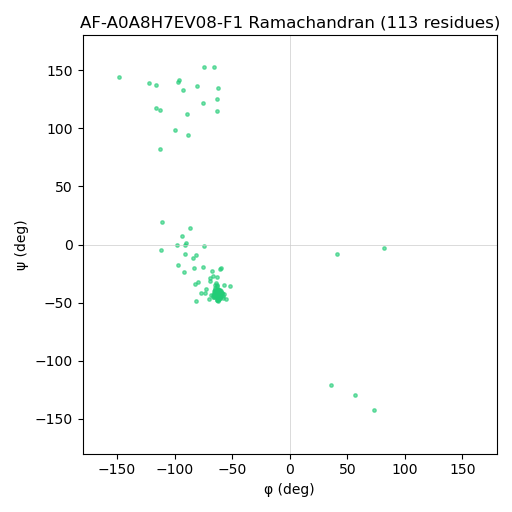6.88 111 MET A CA 1
ATO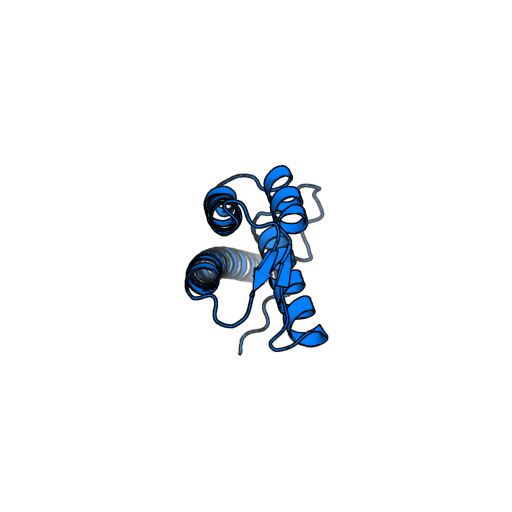M 860 C C . MET A 1 111 ? 24.450 -10.548 -25.639 1.00 66.88 111 MET A C 1
ATOM 862 O O . MET A 1 111 ? 25.335 -10.701 -26.470 1.00 66.88 111 MET A O 1
ATOM 866 N N . THR A 1 112 ? 24.708 -10.550 -24.328 1.00 68.31 112 THR A N 1
ATOM 867 C CA . THR A 1 112 ? 26.071 -10.693 -23.784 1.00 68.31 112 THR A CA 1
ATOM 868 C C . THR A 1 112 ? 26.656 -12.091 -23.994 1.00 68.31 112 THR A C 1
ATOM 870 O O . THR A 1 112 ? 27.858 -12.209 -24.174 1.00 68.31 112 THR A O 1
ATOM 873 N N . LEU A 1 113 ? 25.829 -13.142 -24.011 1.00 61.41 113 LEU A N 1
ATOM 874 C CA . LEU A 1 113 ? 26.263 -14.525 -24.277 1.00 61.41 113 LEU A CA 1
ATOM 875 C C . LEU A 1 113 ? 26.431 -14.848 -25.773 1.00 61.41 113 LEU A C 1
ATOM 877 O O . LEU A 1 113 ? 26.878 -15.940 -26.116 1.00 61.41 113 LEU A O 1
ATOM 881 N N . ARG A 1 114 ? 26.010 -13.942 -26.665 1.00 56.56 114 ARG A N 1
ATOM 882 C CA . ARG A 1 114 ? 26.169 -14.063 -28.124 1.00 56.56 114 ARG A CA 1
ATOM 883 C C . ARG A 1 114 ? 27.372 -13.282 -28.673 1.00 56.56 114 ARG A C 1
ATOM 885 O O . ARG A 1 114 ? 27.593 -13.337 -29.881 1.00 56.56 114 ARG A O 1
ATOM 892 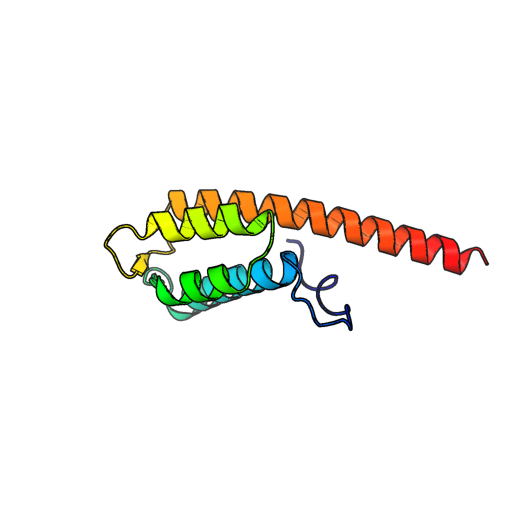N N . CYS A 1 115 ? 28.113 -12.589 -27.811 1.00 47.09 115 CYS A N 1
ATOM 893 C CA . CYS A 1 115 ? 29.414 -11.982 -28.099 1.00 47.09 115 CYS A CA 1
ATOM 894 C C . CYS A 1 115 ? 30.529 -12.865 -27.531 1.00 47.09 115 CYS A C 1
ATOM 896 O O . CYS A 1 115 ? 31.612 -12.884 -28.151 1.00 47.09 115 CYS A O 1
#

Sequence (115 aa):
MTIWTLASFDAPNGIESQEKMASRLFQTIARLVIIHGSNARLEKAKVIDLLYDCPGSLMQHVKQIHKLFDDVNSLSIIGNAELNSVLTKMAALLANALRTENVKVREKLIMTLRC

Radius of gyration: 16.45 Å; Cα contacts (8 Å, |Δi|>4): 80; chains: 1; bounding box: 42×31×43 Å

Solvent-accessible surface area (backbone atoms only — not comparable to full-atom values): 6860 Å² total; per-residue (Å²): 140,81,88,86,65,78,82,76,72,78,75,92,67,93,64,82,49,61,62,51,54,51,50,50,52,53,51,52,52,51,49,37,38,72,76,44,46,82,71,13,59,46,48,46,66,69,51,49,60,52,54,78,71,41,65,69,82,55,34,61,52,52,51,50,58,57,54,76,34,74,97,47,66,61,42,60,57,62,91,33,64,65,60,50,52,49,50,52,54,52,50,52,52,45,52,54,52,51,52,50,51,52,49,51,54,50,52,52,52,55,55,62,75,72,108

pLDDT: mean 76.53, std 15.48, range [30.62, 93.44]

Secondary structure (DSSP, 8-state):
-----STTS---SS---HHHHHHHHHHHHHHHHHHHGGG-EEEHHHHHHHHHH--THHHHHHHHHHHTTTT-SEEESTT-HHHHHHHHHHHHHHHHHHHHHHHHHHHHHHHHTT-

Foldseek 3Di:
DDDQPDQLPDDPDDQRDLLNLLVVVVVVQVVQCVVPPQQRKDFLVVLVVSLVRHDDDSNVLSVQVNVVCPVHGIDGPPPPPSNVVSNVVSVVVSVVVVVVSVVVVVVVVVVVVVD

Organism: NCBI:txid679940

Mean predicted aligned error: 9.96 Å